Protein AF-B1HWK7-F1 (afdb_monomer_lite)

Secondary structure (DSSP, 8-state):
--PPPEEE-TTTTHHHHHHHHHH-TT--EEE--GGG-SSTTS-HHHHHHHHHHTT----GGGT-

Radius of gyration: 12.46 Å; chains: 1; bounding box: 29×20×28 Å

Structure (mmCIF, N/CA/C/O backbone):
data_AF-B1HWK7-F1
#
_entry.id   AF-B1HWK7-F1
#
loop_
_atom_site.group_PDB
_atom_site.id
_atom_site.type_symbol
_atom_site.label_atom_id
_atom_site.label_alt_id
_atom_site.label_comp_id
_atom_site.label_asym_id
_atom_site.label_entity_id
_atom_site.label_seq_id
_atom_site.pdbx_PDB_ins_code
_atom_site.Cartn_x
_atom_site.Cartn_y
_atom_site.Cartn_z
_atom_site.occupancy
_atom_site.B_iso_or_equiv
_atom_site.auth_seq_id
_atom_site.auth_comp_id
_atom_site.auth_asym_id
_atom_site.auth_atom_id
_atom_site.pdbx_PDB_model_num
ATOM 1 N N . MET A 1 1 ? -5.852 -11.293 -18.822 1.00 37.69 1 MET A N 1
ATOM 2 C CA . MET A 1 1 ? -4.624 -11.431 -18.014 1.00 37.69 1 MET A CA 1
ATOM 3 C C . MET A 1 1 ? -4.729 -10.392 -16.917 1.00 37.69 1 MET A C 1
ATOM 5 O O . MET A 1 1 ? -4.597 -9.214 -17.206 1.00 37.69 1 MET A O 1
ATOM 9 N N . SER A 1 2 ? -5.136 -10.803 -15.719 1.00 44.41 2 SER A N 1
ATOM 10 C CA . SER A 1 2 ? -5.304 -9.888 -14.588 1.00 44.41 2 SER A CA 1
ATOM 11 C C . SER A 1 2 ? -3.991 -9.890 -13.816 1.00 44.41 2 SER A C 1
ATOM 13 O O . SER A 1 2 ? -3.685 -10.868 -13.139 1.00 44.41 2 SER A O 1
ATOM 15 N N . TYR A 1 3 ? -3.172 -8.862 -14.009 1.00 53.28 3 TYR A N 1
ATOM 16 C CA . TYR A 1 3 ? -1.916 -8.704 -13.280 1.00 53.28 3 TYR A CA 1
ATOM 17 C C . TYR A 1 3 ? -2.225 -8.252 -11.852 1.00 53.28 3 TYR A C 1
ATOM 19 O O . TYR A 1 3 ? -3.130 -7.447 -11.646 1.00 53.28 3 TYR A O 1
ATOM 27 N N . LEU A 1 4 ? -1.525 -8.819 -10.868 1.00 58.19 4 LEU A N 1
ATOM 28 C CA . LEU A 1 4 ? -1.737 -8.512 -9.454 1.00 58.19 4 LEU A CA 1
ATOM 29 C C . LEU A 1 4 ? -0.996 -7.215 -9.086 1.00 58.19 4 LEU A C 1
ATOM 31 O O . LEU A 1 4 ? 0.225 -7.163 -9.246 1.00 58.19 4 LEU A O 1
ATOM 35 N N . PRO A 1 5 ? -1.697 -6.193 -8.568 1.00 68.19 5 PRO A N 1
ATOM 36 C CA . PRO A 1 5 ? -1.074 -5.006 -7.993 1.00 68.19 5 PRO A CA 1
ATOM 37 C C . PRO A 1 5 ? -0.045 -5.365 -6.917 1.00 68.19 5 PRO A C 1
ATOM 39 O O . PRO A 1 5 ? -0.292 -6.233 -6.076 1.00 68.19 5 PRO A O 1
ATOM 42 N N . PHE A 1 6 ? 1.094 -4.671 -6.914 1.00 75.25 6 PHE A N 1
ATOM 43 C CA . PHE A 1 6 ? 2.142 -4.872 -5.913 1.00 75.25 6 PHE A CA 1
ATOM 44 C C . PHE A 1 6 ? 2.131 -3.717 -4.910 1.00 75.25 6 PHE A C 1
ATOM 46 O O . PHE A 1 6 ? 2.263 -2.548 -5.284 1.00 75.25 6 PHE A O 1
ATOM 53 N N . LEU A 1 7 ? 1.959 -4.039 -3.627 1.00 79.25 7 LEU A N 1
ATOM 54 C CA . LEU A 1 7 ? 1.983 -3.049 -2.557 1.00 79.25 7 LEU A CA 1
ATOM 55 C C . LEU A 1 7 ? 3.423 -2.813 -2.106 1.00 79.25 7 LEU A C 1
ATOM 57 O O . LEU A 1 7 ? 4.087 -3.732 -1.630 1.00 79.25 7 LEU A O 1
ATOM 61 N N . MET A 1 8 ? 3.890 -1.571 -2.228 1.00 81.75 8 MET A N 1
ATOM 62 C CA . MET A 1 8 ? 5.261 -1.209 -1.882 1.00 81.75 8 MET A CA 1
ATOM 63 C C . MET A 1 8 ? 5.357 -0.124 -0.815 1.00 81.75 8 MET A C 1
ATOM 65 O O . MET A 1 8 ? 4.520 0.788 -0.769 1.00 81.75 8 MET A O 1
ATOM 69 N N . PRO A 1 9 ? 6.430 -0.171 -0.005 1.00 80.19 9 PRO A N 1
ATOM 70 C CA . PRO A 1 9 ? 6.80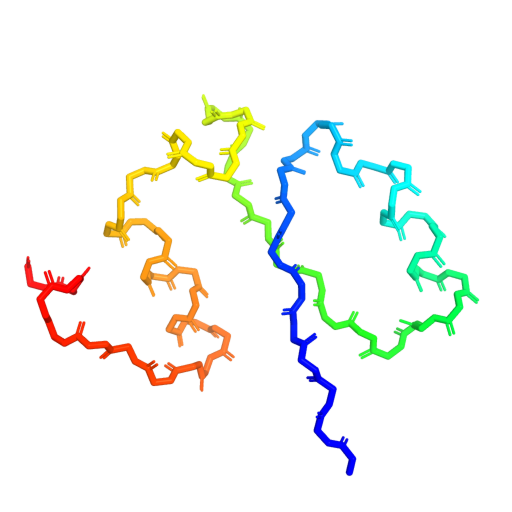2 0.944 0.845 1.00 80.19 9 PRO A CA 1
ATOM 71 C C . PRO A 1 9 ? 7.184 2.164 0.001 1.00 80.19 9 PRO A C 1
ATOM 73 O O . PRO A 1 9 ? 7.694 2.048 -1.122 1.00 80.19 9 PRO A O 1
ATOM 76 N N . HIS A 1 10 ? 6.931 3.354 0.549 1.00 75.25 10 HIS A N 1
ATOM 77 C CA . HIS A 1 10 ? 7.153 4.604 -0.172 1.00 75.25 10 HIS A CA 1
ATOM 78 C C . HIS A 1 10 ? 8.632 4.822 -0.518 1.00 75.25 10 HIS A C 1
ATOM 80 O O . HIS A 1 10 ? 8.936 5.143 -1.662 1.00 75.25 10 HIS A O 1
ATOM 86 N N . THR A 1 11 ? 9.537 4.622 0.445 1.00 72.62 11 THR A N 1
ATOM 87 C CA . THR A 1 11 ? 10.958 4.994 0.329 1.00 72.62 11 THR A CA 1
ATOM 88 C C . THR A 1 11 ? 11.869 3.828 -0.055 1.00 72.62 11 THR A C 1
ATOM 90 O O . THR A 1 11 ? 12.683 3.959 -0.963 1.00 72.62 11 THR A O 1
ATOM 93 N N . SER A 1 12 ? 11.750 2.664 0.588 1.00 78.12 12 SER A N 1
ATOM 94 C CA . SER A 1 12 ? 12.592 1.494 0.275 1.00 78.12 12 SER A CA 1
ATOM 95 C C . SER A 1 12 ? 12.185 0.793 -1.033 1.00 78.12 12 SER A C 1
ATOM 97 O O . SER A 1 12 ? 12.982 0.057 -1.616 1.00 78.12 12 SER A O 1
ATOM 99 N N . GLY A 1 13 ? 10.979 1.064 -1.546 1.00 81.38 13 GLY A N 1
ATOM 100 C CA . GLY A 1 13 ? 10.423 0.414 -2.736 1.00 81.38 13 GLY A CA 1
ATOM 101 C C . GLY A 1 13 ? 10.906 0.962 -4.083 1.00 81.38 13 GLY A C 1
ATOM 102 O O . GLY A 1 13 ? 10.617 0.352 -5.108 1.00 81.38 13 GLY A O 1
ATOM 103 N N . ASP A 1 14 ? 11.634 2.082 -4.123 1.00 85.06 14 ASP A N 1
ATOM 104 C CA . ASP A 1 14 ? 11.935 2.801 -5.376 1.00 85.06 14 ASP A CA 1
ATOM 105 C C . ASP A 1 14 ? 12.732 1.967 -6.391 1.00 85.06 14 ASP A C 1
ATOM 107 O O . ASP A 1 14 ? 12.435 1.991 -7.586 1.00 85.06 14 ASP A O 1
ATOM 111 N N . LYS A 1 15 ? 13.708 1.174 -5.930 1.00 89.19 15 LYS A N 1
ATOM 112 C CA . LYS A 1 15 ? 14.518 0.320 -6.818 1.00 89.19 15 LYS A CA 1
ATOM 113 C C . LYS A 1 15 ? 13.695 -0.798 -7.455 1.00 89.19 15 LYS A C 1
ATOM 115 O O . LYS A 1 15 ? 13.848 -1.064 -8.643 1.00 89.19 15 LYS A O 1
ATOM 120 N N . LEU A 1 16 ? 12.821 -1.440 -6.677 1.00 87.19 16 LEU A N 1
ATOM 121 C CA . LEU A 1 16 ? 11.927 -2.478 -7.191 1.00 87.19 16 LEU A CA 1
ATOM 122 C C . LEU A 1 16 ? 10.913 -1.879 -8.168 1.00 87.19 16 LEU A C 1
ATOM 124 O O . LEU A 1 16 ? 10.657 -2.461 -9.214 1.00 87.19 16 LEU A O 1
ATOM 128 N N . ARG A 1 17 ? 10.410 -0.680 -7.869 1.00 88.31 17 ARG A N 1
ATOM 129 C CA . ARG A 1 17 ? 9.493 0.071 -8.731 1.00 88.31 17 ARG A CA 1
ATOM 130 C C . ARG A 1 17 ? 10.111 0.370 -10.092 1.00 88.31 17 ARG A C 1
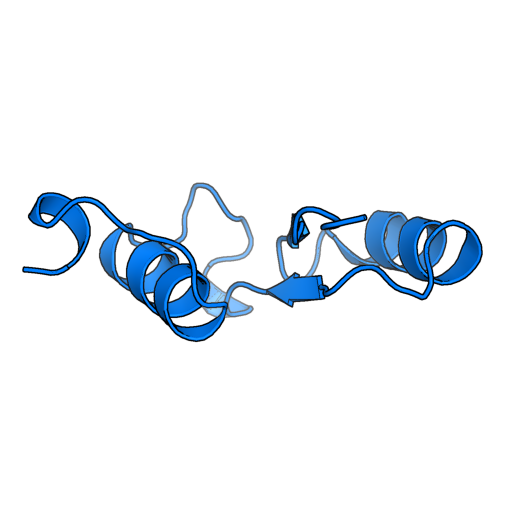ATOM 132 O O . ARG A 1 17 ? 9.499 0.058 -11.100 1.00 88.31 17 ARG A O 1
ATOM 139 N N . ALA A 1 18 ? 11.362 0.828 -10.120 1.00 91.19 18 ALA A N 1
ATOM 140 C CA . ALA A 1 18 ? 12.090 1.045 -11.369 1.00 91.19 18 ALA A CA 1
ATOM 141 C C . ALA A 1 18 ? 12.284 -0.248 -12.188 1.00 91.19 18 ALA A C 1
ATOM 143 O O . ALA A 1 18 ? 12.236 -0.217 -13.417 1.00 91.19 18 ALA A O 1
ATOM 144 N N . LEU A 1 19 ? 12.498 -1.393 -11.528 1.00 91.44 19 LEU A N 1
ATOM 145 C CA . LEU A 1 19 ? 12.569 -2.692 -12.208 1.00 91.44 19 LEU A CA 1
ATOM 146 C C . LEU A 1 19 ? 11.200 -3.124 -12.748 1.00 91.44 19 LEU A C 1
ATOM 148 O O . LEU A 1 19 ? 11.123 -3.615 -13.871 1.00 91.44 19 LEU A O 1
ATOM 152 N N . MET A 1 20 ? 10.132 -2.921 -11.977 1.00 90.94 20 MET A N 1
ATOM 153 C CA . MET A 1 20 ? 8.761 -3.209 -12.399 1.00 90.94 20 MET A CA 1
ATOM 154 C C . MET A 1 20 ? 8.347 -2.321 -13.573 1.00 90.94 20 MET A C 1
ATOM 156 O O . MET A 1 20 ? 7.940 -2.858 -14.589 1.00 90.94 20 MET A O 1
ATOM 160 N N . ASP A 1 21 ? 8.578 -1.008 -13.517 1.00 91.06 21 ASP A N 1
ATOM 161 C CA . ASP A 1 21 ? 8.278 -0.086 -14.624 1.00 91.06 21 ASP A CA 1
ATOM 162 C C . ASP A 1 21 ? 8.994 -0.505 -15.925 1.00 91.06 21 ASP A C 1
ATOM 164 O O . ASP A 1 21 ? 8.469 -0.332 -17.024 1.00 91.06 21 ASP A O 1
ATOM 168 N N . ARG A 1 22 ? 10.200 -1.085 -15.815 1.00 93.88 22 ARG A N 1
ATOM 169 C CA . ARG A 1 22 ? 10.979 -1.567 -16.964 1.00 93.88 22 ARG A CA 1
ATOM 170 C C . ARG A 1 22 ? 10.467 -2.891 -17.536 1.00 93.88 22 ARG A C 1
ATOM 172 O O . ARG A 1 22 ? 10.530 -3.078 -18.749 1.00 93.88 22 ARG A O 1
ATOM 179 N N . HIS A 1 23 ? 10.077 -3.832 -16.680 1.00 92.56 23 HIS A N 1
ATOM 180 C CA . HIS A 1 23 ? 9.778 -5.214 -17.081 1.00 92.56 23 HIS A CA 1
ATOM 181 C C . HIS A 1 23 ? 8.280 -5.531 -17.163 1.00 92.56 23 HIS A C 1
ATOM 183 O O . HIS A 1 23 ? 7.910 -6.458 -17.878 1.00 92.56 23 HIS A O 1
ATOM 189 N N . TYR A 1 24 ? 7.455 -4.764 -16.458 1.00 90.31 24 TYR A N 1
ATOM 190 C CA . TYR A 1 24 ? 6.009 -4.916 -16.303 1.00 90.31 24 TYR A CA 1
ATOM 191 C C . TYR A 1 24 ? 5.338 -3.529 -16.248 1.00 90.31 24 TYR A C 1
ATOM 193 O O . TYR A 1 24 ? 4.743 -3.170 -15.229 1.00 90.31 24 TYR A O 1
ATOM 201 N N . PRO A 1 25 ? 5.454 -2.701 -17.304 1.00 90.25 25 PRO A N 1
ATOM 202 C CA . PRO A 1 25 ? 4.873 -1.354 -17.327 1.00 90.25 25 PRO A CA 1
ATOM 203 C C . PRO A 1 25 ? 3.342 -1.338 -17.166 1.00 90.25 25 PRO A C 1
ATOM 205 O O . PRO A 1 25 ? 2.762 -0.298 -16.868 1.00 90.25 25 PRO A O 1
ATOM 208 N N . GLU A 1 26 ? 2.676 -2.473 -17.374 1.00 87.88 26 GLU A N 1
ATOM 209 C CA . GLU A 1 26 ? 1.248 -2.675 -17.140 1.00 87.88 26 GLU A CA 1
ATOM 210 C C . GLU A 1 26 ? 0.873 -2.870 -15.662 1.00 87.88 26 GLU A C 1
ATOM 212 O O . GLU A 1 26 ? -0.314 -2.853 -15.329 1.00 87.88 26 GLU A O 1
ATOM 217 N N . ALA A 1 27 ? 1.849 -3.087 -14.775 1.00 88.12 27 ALA A N 1
ATOM 218 C CA . ALA A 1 27 ? 1.597 -3.341 -13.365 1.00 88.12 27 ALA A CA 1
ATOM 219 C C . ALA A 1 27 ? 1.179 -2.061 -12.627 1.00 88.12 27 ALA A C 1
ATOM 221 O O . ALA A 1 27 ? 1.862 -1.037 -12.655 1.00 88.12 27 ALA A O 1
ATOM 222 N N . GLU A 1 28 ? 0.069 -2.134 -11.891 1.00 88.69 28 GLU A N 1
ATOM 223 C CA . GLU A 1 28 ? -0.350 -1.037 -11.025 1.00 88.69 28 GLU A CA 1
ATOM 224 C C . GLU A 1 28 ? 0.454 -1.031 -9.715 1.00 88.69 28 GLU A C 1
ATOM 226 O O . GLU A 1 28 ? 0.507 -2.014 -8.968 1.00 88.69 28 GLU A O 1
ATOM 231 N N . HIS A 1 29 ? 1.070 0.114 -9.418 1.00 88.69 29 HIS A N 1
ATOM 232 C CA . HIS A 1 29 ? 1.873 0.319 -8.217 1.00 88.69 29 HIS A CA 1
ATOM 233 C C . HIS A 1 29 ? 1.048 0.915 -7.077 1.00 88.69 29 HIS A C 1
ATOM 235 O O . HIS A 1 29 ? 0.791 2.121 -7.046 1.00 88.69 29 HIS A O 1
ATOM 241 N N . LEU A 1 30 ? 0.726 0.095 -6.075 1.00 91.38 30 LEU A N 1
ATOM 242 C CA . LEU A 1 30 ? 0.073 0.555 -4.851 1.00 91.38 30 LEU A CA 1
ATOM 243 C C . LEU A 1 30 ? 1.114 0.998 -3.825 1.00 91.38 30 LEU A C 1
ATOM 245 O O . LEU A 1 30 ? 2.152 0.359 -3.640 1.00 91.38 30 LEU A O 1
ATOM 249 N N . ARG A 1 31 ? 0.838 2.109 -3.138 1.00 87.94 31 ARG A N 1
ATOM 250 C CA . ARG A 1 31 ? 1.785 2.737 -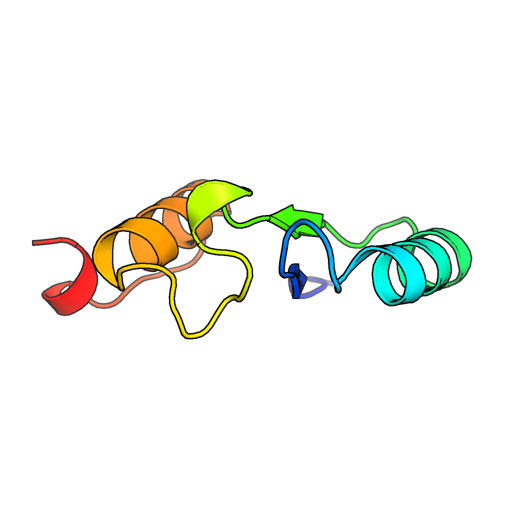2.208 1.00 87.94 31 ARG A CA 1
ATOM 251 C C . ARG A 1 31 ? 1.148 2.979 -0.853 1.00 87.94 31 ARG A C 1
ATOM 253 O O . ARG A 1 31 ? 0.029 3.484 -0.768 1.00 87.94 31 ARG A O 1
ATOM 260 N N . THR A 1 32 ? 1.902 2.693 0.199 1.00 89.25 32 THR A N 1
ATOM 261 C CA . THR A 1 32 ? 1.602 3.205 1.538 1.00 89.25 32 THR A CA 1
ATOM 262 C C . THR A 1 32 ? 2.079 4.654 1.675 1.00 89.25 32 THR A C 1
ATOM 264 O O . THR A 1 32 ? 2.859 5.159 0.860 1.00 89.25 32 THR A O 1
ATOM 267 N N . MET A 1 33 ? 1.582 5.363 2.693 1.00 86.31 33 MET A N 1
ATOM 268 C CA . MET A 1 33 ? 2.033 6.729 2.962 1.00 86.31 33 MET A CA 1
ATOM 269 C C . MET A 1 33 ? 3.483 6.750 3.477 1.00 86.31 33 MET A C 1
ATOM 271 O O . MET A 1 33 ? 3.861 5.862 4.247 1.00 86.31 33 MET A O 1
ATOM 275 N N . PRO A 1 34 ? 4.271 7.797 3.150 1.00 84.50 34 PRO A N 1
ATOM 276 C CA . PRO A 1 34 ? 5.660 7.932 3.604 1.00 84.50 34 PRO A CA 1
ATOM 277 C C . PRO A 1 34 ? 5.822 7.795 5.122 1.00 84.50 34 PRO A C 1
ATOM 279 O O . PRO A 1 34 ? 6.808 7.237 5.596 1.00 84.50 34 PRO A O 1
ATOM 282 N N . THR A 1 35 ? 4.827 8.262 5.882 1.00 90.00 35 THR A N 1
ATOM 283 C CA . THR A 1 35 ? 4.798 8.238 7.350 1.00 90.00 35 THR A CA 1
ATOM 284 C C . THR A 1 35 ? 4.978 6.839 7.936 1.00 90.00 35 THR A C 1
ATOM 286 O O . THR A 1 35 ? 5.572 6.706 9.004 1.00 90.00 35 THR A O 1
ATOM 289 N N . TYR A 1 36 ? 4.511 5.794 7.249 1.00 86.50 36 TYR A N 1
ATOM 290 C CA . TYR A 1 36 ? 4.612 4.426 7.755 1.00 86.50 36 TYR A CA 1
ATOM 291 C C . TYR A 1 36 ? 5.969 3.785 7.467 1.00 86.50 36 TYR A C 1
ATOM 293 O O . TYR A 1 36 ? 6.356 2.878 8.194 1.00 86.50 36 TYR A O 1
ATOM 301 N N . LYS A 1 37 ? 6.739 4.309 6.505 1.00 84.50 37 LYS A N 1
ATOM 302 C CA . LYS A 1 37 ? 8.038 3.795 6.029 1.00 84.50 37 LYS A CA 1
ATOM 303 C C . LYS A 1 37 ? 7.943 2.432 5.341 1.00 84.50 37 LYS A C 1
ATOM 305 O O . LYS A 1 37 ? 8.303 2.343 4.175 1.00 84.50 37 LYS A O 1
ATOM 310 N N . GLU A 1 38 ? 7.411 1.427 6.029 1.00 86.81 38 GLU A N 1
ATOM 311 C CA . GLU A 1 38 ? 7.259 0.052 5.556 1.00 86.81 38 GLU A CA 1
ATOM 312 C C . GLU A 1 38 ? 5.780 -0.348 5.395 1.00 86.81 38 GLU A C 1
ATOM 314 O O . GLU A 1 38 ? 4.862 0.309 5.898 1.00 86.81 38 GLU A O 1
ATOM 319 N N . VAL A 1 39 ? 5.524 -1.431 4.655 1.00 89.50 39 VAL A N 1
ATOM 320 C CA . VAL A 1 39 ? 4.162 -1.979 4.507 1.00 89.50 39 VAL A CA 1
ATOM 321 C C . VAL A 1 39 ? 3.672 -2.570 5.830 1.00 89.50 39 VAL A C 1
ATOM 323 O O . VAL A 1 39 ? 2.549 -2.292 6.240 1.00 89.50 39 VAL A O 1
ATOM 326 N N . GLU A 1 40 ? 4.526 -3.323 6.527 1.00 90.50 40 GLU A N 1
ATOM 327 C CA . GLU A 1 40 ? 4.199 -4.016 7.784 1.00 90.50 40 GLU A CA 1
ATOM 328 C C . GLU A 1 40 ? 3.778 -3.061 8.911 1.00 90.50 40 GLU A C 1
ATOM 330 O O . GLU A 1 40 ? 2.902 -3.369 9.715 1.00 90.50 40 GLU A O 1
ATOM 335 N N . THR A 1 41 ? 4.369 -1.869 8.947 1.00 92.38 41 THR A N 1
ATOM 336 C CA . THR A 1 41 ? 4.101 -0.830 9.951 1.00 92.38 41 THR A CA 1
ATOM 337 C C . THR A 1 41 ? 2.886 0.034 9.607 1.00 92.38 41 THR A C 1
ATOM 339 O O . THR A 1 41 ? 2.502 0.905 10.391 1.00 92.38 41 THR A O 1
ATOM 342 N N . THR A 1 42 ? 2.265 -0.174 8.443 1.00 92.75 42 THR A N 1
ATOM 343 C CA . THR A 1 42 ? 1.051 0.544 8.050 1.00 92.75 42 THR A CA 1
ATOM 344 C C . THR A 1 42 ? -0.159 -0.051 8.785 1.00 92.75 42 THR A C 1
ATOM 346 O O . THR A 1 42 ? -0.367 -1.265 8.731 1.00 92.75 42 THR A O 1
ATOM 349 N N . PRO A 1 43 ? -1.005 0.759 9.455 1.00 94.75 43 PRO A N 1
ATOM 350 C CA . PRO A 1 43 ? -2.192 0.258 10.136 1.00 94.75 43 PRO A CA 1
ATOM 351 C C . PRO A 1 43 ? -3.078 -0.570 9.202 1.00 94.75 43 PRO A C 1
ATOM 353 O O . PRO A 1 43 ? -3.365 -0.156 8.078 1.00 94.75 43 PRO A O 1
ATOM 356 N N . ARG A 1 44 ? -3.574 -1.713 9.686 1.00 94.44 44 ARG A N 1
ATOM 357 C CA . ARG A 1 44 ? -4.358 -2.663 8.873 1.00 94.44 44 ARG A CA 1
ATOM 358 C C . ARG A 1 44 ? -5.556 -2.015 8.179 1.00 94.44 44 ARG A C 1
ATOM 360 O O . ARG A 1 44 ? -5.784 -2.275 7.006 1.00 94.44 44 ARG A O 1
ATOM 367 N N . LYS A 1 45 ? -6.258 -1.108 8.865 1.00 93.94 45 LYS A N 1
ATOM 368 C CA . LYS A 1 45 ? -7.385 -0.351 8.296 1.00 93.94 45 LYS A CA 1
ATOM 369 C C . LYS A 1 45 ? -6.971 0.552 7.127 1.00 93.94 45 LYS A C 1
ATOM 371 O O . LYS A 1 45 ? -7.721 0.720 6.172 1.00 93.94 45 LYS A O 1
ATOM 376 N N . VAL A 1 46 ? -5.758 1.106 7.171 1.00 94.00 46 VAL A N 1
ATOM 377 C CA . VAL A 1 46 ? -5.198 1.906 6.071 1.00 94.00 46 VAL A CA 1
ATOM 378 C C . VAL A 1 46 ? -4.835 1.006 4.889 1.00 94.00 46 VAL A C 1
ATOM 380 O O . VAL A 1 46 ? -5.188 1.333 3.759 1.00 94.00 46 VAL A O 1
ATOM 383 N N . LEU A 1 47 ? -4.205 -0.149 5.137 1.00 94.25 47 LEU A N 1
ATOM 384 C CA . LEU A 1 47 ? -3.928 -1.147 4.095 1.00 94.25 47 LEU A CA 1
ATOM 385 C C . LEU A 1 47 ? -5.214 -1.639 3.420 1.00 94.25 47 LEU A C 1
ATOM 387 O O . LEU A 1 47 ? -5.299 -1.639 2.194 1.00 94.25 47 LEU A O 1
ATOM 391 N N . ALA A 1 48 ? -6.232 -1.977 4.214 1.00 95.12 48 ALA A N 1
ATOM 392 C CA . ALA A 1 48 ? -7.552 -2.364 3.731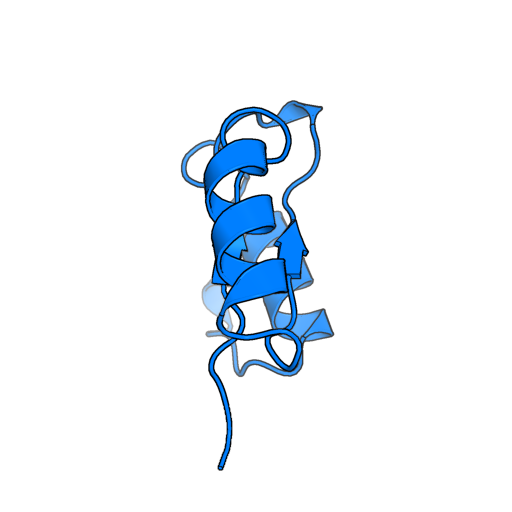 1.00 95.12 48 ALA A CA 1
ATOM 393 C C . ALA A 1 48 ? -8.157 -1.295 2.817 1.00 95.12 48 ALA A C 1
ATOM 395 O O . ALA A 1 48 ? -8.653 -1.617 1.744 1.00 95.12 48 ALA A O 1
ATOM 396 N N . MET A 1 49 ? -8.056 -0.017 3.193 1.00 94.12 49 MET A N 1
ATOM 397 C CA . MET A 1 49 ? -8.567 1.087 2.380 1.00 94.12 49 MET A CA 1
ATOM 398 C C . MET A 1 49 ? -7.806 1.252 1.055 1.00 94.12 49 MET A C 1
ATOM 400 O O . MET A 1 49 ? -8.427 1.510 0.026 1.00 94.12 49 MET A O 1
ATOM 404 N N . ILE A 1 50 ? -6.475 1.099 1.056 1.00 93.44 50 ILE A N 1
ATOM 405 C CA . ILE A 1 50 ? -5.656 1.150 -0.170 1.00 93.44 50 ILE A CA 1
ATOM 406 C C . ILE A 1 50 ? -6.074 0.031 -1.127 1.00 93.44 50 ILE A C 1
ATOM 408 O O . ILE A 1 50 ? -6.326 0.289 -2.302 1.00 93.44 50 ILE A O 1
ATOM 412 N N . LEU A 1 51 ? -6.194 -1.196 -0.618 1.00 93.62 51 LEU A N 1
ATOM 413 C CA . LEU A 1 51 ? -6.557 -2.359 -1.424 1.00 93.62 51 LEU A CA 1
ATOM 414 C C . LEU A 1 51 ? -8.015 -2.298 -1.903 1.00 93.62 51 LEU A C 1
ATOM 416 O O . LEU A 1 51 ? -8.295 -2.609 -3.056 1.00 93.62 51 LEU A O 1
ATOM 420 N N . LEU A 1 52 ? -8.943 -1.818 -1.072 1.00 93.88 52 LEU A N 1
ATOM 421 C CA . LEU A 1 52 ? -10.340 -1.629 -1.468 1.00 93.88 52 LEU A CA 1
ATOM 422 C C . LEU A 1 52 ? -10.468 -0.629 -2.628 1.00 93.88 52 LEU A C 1
ATOM 424 O O . LEU A 1 52 ? -11.234 -0.853 -3.563 1.00 93.88 52 LEU A O 1
ATOM 428 N N . ARG A 1 53 ? -9.682 0.457 -2.606 1.00 91.75 53 ARG A N 1
ATOM 429 C CA . ARG A 1 53 ? -9.618 1.440 -3.705 1.00 91.75 53 ARG A CA 1
ATOM 430 C C . ARG A 1 53 ? -9.024 0.862 -4.987 1.00 91.75 53 ARG A C 1
ATOM 432 O O . ARG A 1 53 ? -9.384 1.326 -6.058 1.00 91.75 53 ARG A O 1
ATOM 439 N N . ALA A 1 54 ? -8.159 -0.140 -4.866 1.00 92.06 54 ALA A N 1
ATOM 440 C CA . ALA A 1 54 ? -7.630 -0.920 -5.980 1.00 92.06 54 ALA A CA 1
ATOM 441 C C . ALA A 1 54 ? -8.542 -2.105 -6.362 1.00 92.06 54 ALA A C 1
ATOM 443 O O . ALA A 1 54 ? -8.113 -3.029 -7.047 1.00 92.06 54 ALA A O 1
ATOM 444 N N . HIS A 1 55 ? -9.804 -2.086 -5.917 1.00 92.31 55 HIS A N 1
ATOM 445 C CA . HIS A 1 55 ? -10.842 -3.057 -6.266 1.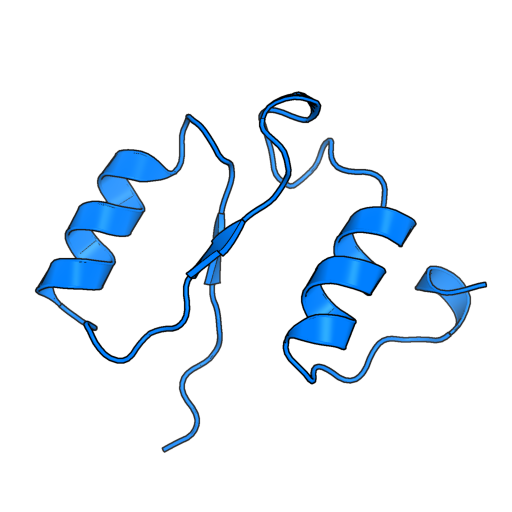00 92.31 55 HIS A CA 1
ATOM 446 C C . HIS A 1 55 ? -10.584 -4.495 -5.791 1.00 92.31 55 HIS A C 1
ATOM 448 O O . HIS A 1 55 ? -11.173 -5.441 -6.318 1.00 92.31 55 HIS A O 1
ATOM 454 N N . PHE A 1 56 ? -9.763 -4.675 -4.755 1.00 92.31 56 PHE A N 1
ATOM 455 C CA . PHE A 1 56 ? -9.660 -5.962 -4.075 1.00 92.31 56 PHE A CA 1
ATOM 456 C C . PHE A 1 56 ? -10.860 -6.205 -3.159 1.00 92.31 56 PHE A C 1
ATOM 458 O O . PHE A 1 56 ? 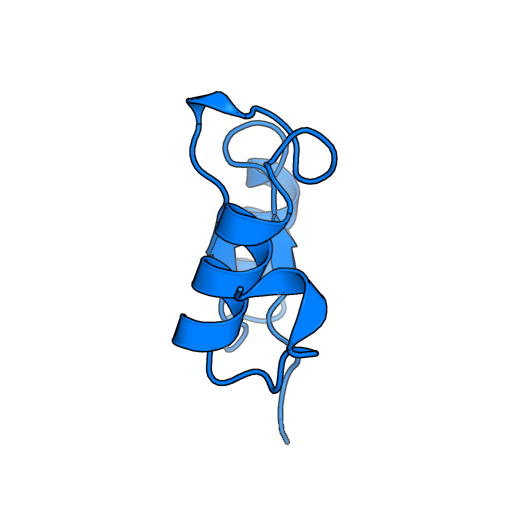-11.374 -5.293 -2.509 1.00 92.31 56 PHE A O 1
ATOM 465 N N . SER A 1 57 ? -11.262 -7.472 -3.054 1.00 94.75 57 SER A N 1
ATOM 466 C CA . SER A 1 57 ? -12.154 -7.917 -1.986 1.00 94.75 57 SER A CA 1
ATOM 467 C C . SER A 1 57 ? -11.372 -7.986 -0.675 1.00 94.75 57 SER A C 1
ATOM 469 O O . SER A 1 57 ? -10.283 -8.559 -0.635 1.00 94.75 57 SER A O 1
ATOM 471 N N . ILE A 1 58 ? -11.914 -7.386 0.384 1.00 94.81 58 ILE A N 1
ATOM 472 C CA . ILE A 1 58 ? -11.275 -7.298 1.697 1.00 94.81 58 ILE A CA 1
ATOM 473 C C . ILE A 1 58 ? -12.210 -7.896 2.735 1.00 94.81 58 ILE A C 1
ATOM 475 O O . ILE A 1 58 ? -13.411 -7.628 2.724 1.00 94.81 58 ILE A O 1
ATOM 479 N N . HIS A 1 59 ? -11.654 -8.696 3.641 1.00 95.00 59 HIS A N 1
ATOM 480 C CA . HIS A 1 59 ? -12.429 -9.249 4.738 1.00 95.00 59 HIS A CA 1
ATOM 481 C C . HIS A 1 59 ? -12.906 -8.141 5.694 1.00 95.00 59 HIS A C 1
ATOM 483 O O . HIS A 1 59 ? -12.165 -7.206 6.018 1.00 95.00 59 HIS A O 1
ATOM 489 N N . ASN A 1 60 ? -14.162 -8.243 6.137 1.00 92.31 60 ASN A N 1
ATOM 490 C CA . ASN A 1 60 ? -14.851 -7.174 6.866 1.00 92.31 60 ASN A CA 1
ATOM 491 C C . ASN A 1 60 ? -14.157 -6.781 8.181 1.00 92.31 60 ASN A C 1
ATOM 493 O O . ASN A 1 60 ? -14.228 -5.616 8.572 1.00 92.31 60 ASN A O 1
ATOM 497 N N . GLU A 1 61 ? -13.444 -7.701 8.837 1.00 94.19 61 GLU A N 1
ATOM 498 C CA . GLU A 1 61 ? -12.688 -7.442 10.070 1.00 94.19 61 GLU A CA 1
ATOM 499 C C . GLU A 1 61 ? -11.562 -6.412 9.908 1.00 94.19 61 GLU A C 1
ATOM 501 O O . GLU A 1 61 ? -11.061 -5.895 10.903 1.00 94.19 61 GLU A O 1
ATOM 506 N N . TYR A 1 62 ? -11.158 -6.100 8.673 1.00 92.06 62 TYR A N 1
ATOM 507 C CA . TYR A 1 62 ? -10.143 -5.084 8.393 1.00 92.06 62 TYR A CA 1
ATOM 508 C C . TYR A 1 62 ? -10.729 -3.728 7.971 1.00 92.06 62 TYR A C 1
ATOM 510 O O . TYR A 1 62 ? -9.977 -2.761 7.831 1.00 92.06 62 TYR A O 1
ATOM 518 N N . ILE A 1 63 ? -12.048 -3.641 7.767 1.00 85.81 63 ILE A N 1
ATOM 519 C CA . ILE A 1 63 ? -12.748 -2.427 7.311 1.00 85.81 63 ILE A CA 1
ATOM 520 C C . ILE A 1 63 ? -13.452 -1.723 8.480 1.00 85.81 63 ILE A C 1
ATOM 522 O O . ILE A 1 63 ? -13.411 -0.490 8.568 1.00 85.81 63 ILE A O 1
ATOM 526 N N . LEU A 1 64 ? -14.090 -2.505 9.357 1.00 76.50 64 LEU A N 1
ATOM 527 C CA . LEU A 1 64 ? -14.914 -2.034 10.475 1.00 76.50 64 LEU A CA 1
ATOM 528 C C . LEU A 1 64 ? -14.054 -1.407 11.585 1.00 76.50 64 LEU A C 1
ATOM 530 O O . LEU A 1 64 ? -13.130 -2.070 12.095 1.00 76.50 64 LEU A O 1
#

Organism: Lysinibacillus sphaericus (strain C3-41) (NCBI:txid444177)

pLDDT: mean 86.06, std 11.57, range [37.69, 95.12]

Sequence (64 aa):
MSYLPFLMPHTSGDKLRALMDRHYPEAEHLRTMPTYKEVETTPRKVLAMILLRAHFSIHNEYIL

Foldseek 3Di:
DDDDADEWEPPVCVVVVVVCCVPPVVHHHQYDDNVQRGPVSGQLLSVQVSVVVVVDDDDVVSPD